Protein AF-A0A7S0FL81-F1 (afdb_monomer)

Organism: NCBI:txid265543

pLDDT: mean 78.79, std 13.41, range [43.22, 97.56]

Sequence (174 aa):
FVEDLPMWGYIGDVSDEDVLLGEVEGSKTYLFPHLHFKIGTNNGNIVSATVTTDSDRRVDITNSHKPTEVQFSYSVDWVWEKDMPWKMRMSRYHDSRFLPNSFEIHWLSIINSFVLVLLLTAFLTIILMRVLKNDFSRYMELDEETMEEEESGWKLIHGDVFRFPENSSLFCAC

Structure (mmCIF, N/CA/C/O backbone):
data_AF-A0A7S0FL81-F1
#
_entry.id   AF-A0A7S0FL81-F1
#
loop_
_atom_site.group_PDB
_atom_site.id
_atom_site.type_symbol
_atom_site.label_atom_id
_atom_site.label_alt_id
_atom_site.label_comp_id
_atom_site.label_asym_id
_atom_site.label_entity_id
_atom_site.label_seq_id
_atom_site.pdbx_PDB_ins_code
_atom_site.Cartn_x
_atom_site.Cartn_y
_atom_site.Cartn_z
_atom_site.occupancy
_atom_site.B_iso_or_equiv
_atom_site.auth_seq_id
_atom_site.auth_comp_id
_atom_site.auth_asym_id
_atom_site.auth_atom_id
_atom_site.pdbx_PDB_model_num
ATOM 1 N N . PHE A 1 1 ? -1.103 -7.740 16.714 1.00 64.50 1 PHE A N 1
ATOM 2 C CA . PHE A 1 1 ? -0.917 -9.118 16.219 1.00 64.50 1 PHE A CA 1
ATOM 3 C C . PHE A 1 1 ? -1.564 -10.073 17.206 1.00 64.50 1 PHE A C 1
ATOM 5 O O . PHE A 1 1 ? -1.437 -9.834 18.400 1.00 64.50 1 PHE A O 1
ATOM 12 N N . VAL A 1 2 ? -2.274 -11.094 16.726 1.00 75.38 2 VAL A N 1
ATOM 13 C CA . VAL A 1 2 ? -2.845 -12.179 17.551 1.00 75.38 2 VAL A CA 1
ATOM 14 C C . VAL A 1 2 ? -2.316 -13.485 16.976 1.00 75.38 2 VAL A C 1
ATOM 16 O O . VAL A 1 2 ? -2.621 -13.788 15.830 1.00 75.38 2 VAL A O 1
ATOM 19 N N . GLU A 1 3 ? -1.474 -14.207 17.719 1.00 78.12 3 GLU A N 1
ATOM 20 C CA . GLU A 1 3 ? -0.809 -15.437 17.239 1.00 78.12 3 GLU A CA 1
ATOM 21 C C . GLU A 1 3 ? -0.223 -15.310 15.818 1.00 78.12 3 GLU A C 1
ATOM 23 O O . GLU A 1 3 ? -0.531 -16.096 14.916 1.00 78.12 3 GLU A O 1
ATOM 28 N N . ASP A 1 4 ? 0.586 -14.265 15.616 1.00 80.19 4 ASP A N 1
ATOM 29 C CA . ASP A 1 4 ? 1.227 -13.876 14.348 1.00 80.19 4 ASP A CA 1
ATOM 30 C C . ASP A 1 4 ? 0.285 -13.394 13.234 1.00 80.19 4 ASP A C 1
ATOM 32 O O . ASP A 1 4 ? 0.748 -12.950 12.181 1.00 80.19 4 ASP A O 1
ATOM 36 N N . LEU A 1 5 ? -1.032 -13.388 13.461 1.00 82.56 5 LEU A N 1
ATOM 37 C CA . LEU A 1 5 ? -1.979 -12.816 12.511 1.00 82.56 5 LEU A CA 1
ATOM 38 C C . LEU A 1 5 ? -1.909 -11.282 12.560 1.00 82.56 5 LEU A C 1
ATOM 40 O O . LEU A 1 5 ? -2.064 -10.680 13.639 1.00 82.56 5 LEU A O 1
ATOM 44 N N . PRO A 1 6 ? -1.667 -10.623 11.411 1.00 79.06 6 PRO A N 1
ATOM 45 C CA . PRO A 1 6 ? -1.690 -9.176 11.336 1.00 79.06 6 PRO A CA 1
ATOM 46 C C . PRO A 1 6 ? -3.132 -8.693 11.490 1.00 79.06 6 PRO A C 1
ATOM 48 O O . PRO A 1 6 ? -4.037 -9.161 10.804 1.00 79.06 6 PRO A O 1
ATOM 51 N N . MET A 1 7 ? -3.337 -7.726 12.378 1.00 78.25 7 MET A N 1
ATOM 52 C CA . MET A 1 7 ? -4.626 -7.069 12.551 1.00 78.25 7 MET A CA 1
ATOM 53 C C . MET A 1 7 ? -4.469 -5.600 12.214 1.00 78.25 7 MET A C 1
ATOM 55 O O . MET A 1 7 ? -3.560 -4.943 12.720 1.00 78.25 7 MET A O 1
ATOM 59 N N . TRP A 1 8 ? -5.370 -5.113 11.376 1.00 77.19 8 TRP A N 1
ATOM 60 C CA . TRP A 1 8 ? -5.458 -3.722 10.969 1.00 77.19 8 TRP A CA 1
ATOM 61 C C . TRP A 1 8 ? -6.865 -3.265 11.333 1.00 77.19 8 TRP A C 1
ATOM 63 O O . TRP A 1 8 ? -7.827 -3.991 11.087 1.00 77.19 8 TRP A O 1
ATOM 73 N N . GLY A 1 9 ? -6.966 -2.112 11.980 1.00 77.75 9 GLY A N 1
ATOM 74 C CA . GLY A 1 9 ? -8.227 -1.524 12.408 1.00 77.75 9 GLY A CA 1
ATOM 75 C C . GLY A 1 9 ? -8.184 -0.028 12.153 1.00 77.75 9 GLY A C 1
ATOM 76 O O . GLY A 1 9 ? -7.141 0.603 12.326 1.00 77.75 9 GLY A O 1
ATOM 77 N N . TYR A 1 10 ? -9.303 0.519 11.701 1.00 79.50 10 TYR A N 1
ATOM 78 C CA . TYR A 1 10 ? -9.419 1.924 11.348 1.00 79.50 10 TYR A CA 1
ATOM 79 C C . TYR A 1 10 ? -9.750 2.761 12.587 1.00 79.50 10 TYR A C 1
ATOM 81 O O . TYR A 1 10 ? -10.780 2.535 13.211 1.00 79.50 10 TYR A O 1
ATOM 89 N N . ILE A 1 11 ? -8.872 3.689 12.974 1.00 83.25 11 ILE A N 1
ATOM 90 C CA . ILE A 1 11 ? -8.964 4.395 14.269 1.00 83.25 11 ILE A CA 1
ATOM 91 C C . ILE A 1 11 ? -9.681 5.746 14.151 1.00 83.25 11 ILE A C 1
ATOM 93 O O . ILE A 1 11 ? -10.269 6.209 15.125 1.00 83.25 11 ILE A O 1
ATOM 97 N N . GLY A 1 12 ? -9.693 6.371 12.978 1.00 83.19 12 GLY A N 1
ATOM 98 C CA . GLY A 1 12 ? -10.295 7.685 12.782 1.00 83.19 12 GLY A CA 1
ATOM 99 C C . GLY A 1 12 ? -10.332 8.076 11.315 1.00 83.19 12 GLY A C 1
ATOM 100 O O . GLY A 1 12 ? -9.597 7.495 10.519 1.00 83.19 12 GLY A O 1
ATOM 101 N N . ASP A 1 13 ? -11.178 9.051 11.000 1.00 83.31 13 ASP A N 1
ATOM 102 C CA . ASP A 1 13 ? -11.351 9.615 9.662 1.00 83.31 13 ASP A CA 1
ATOM 103 C C . ASP A 1 13 ? -11.138 11.128 9.688 1.00 83.31 13 ASP A C 1
ATOM 105 O O . ASP A 1 13 ? -11.409 11.784 10.698 1.00 83.31 13 ASP A O 1
ATOM 109 N N . VAL A 1 14 ? -10.661 11.675 8.576 1.00 81.25 14 VAL A N 1
ATOM 110 C CA . VAL A 1 14 ? -10.538 13.115 8.356 1.00 81.25 14 VAL A CA 1
ATOM 111 C C . VAL A 1 14 ? -11.390 13.442 7.141 1.00 81.25 14 VAL A C 1
ATOM 113 O O . VAL A 1 14 ? -11.040 13.090 6.017 1.00 81.25 14 VAL A O 1
ATOM 116 N N . SER A 1 15 ? -12.530 14.089 7.371 1.00 76.00 15 SER A N 1
ATOM 117 C CA . SER A 1 15 ? -13.409 14.504 6.286 1.00 76.00 15 SER A CA 1
ATOM 118 C C . SER A 1 15 ? -12.997 15.894 5.806 1.00 76.00 15 SER A C 1
ATOM 120 O O . SER A 1 15 ? -13.233 16.893 6.494 1.00 76.00 15 SER A O 1
ATOM 122 N N . ASP A 1 16 ? -12.410 15.951 4.614 1.00 65.44 16 ASP A N 1
ATOM 123 C CA . ASP A 1 16 ? -12.156 17.191 3.879 1.00 65.44 16 ASP A CA 1
ATOM 124 C C . ASP A 1 16 ? -13.383 17.516 3.009 1.00 65.44 16 ASP A C 1
ATOM 126 O O . ASP A 1 16 ? -13.368 17.334 1.792 1.00 65.44 16 ASP A O 1
ATOM 130 N N . GLU A 1 17 ? -14.492 17.934 3.630 1.00 56.41 17 GLU A N 1
ATOM 131 C CA . GLU A 1 17 ? -15.744 18.197 2.895 1.00 56.41 17 GLU A CA 1
ATOM 132 C C . GLU A 1 17 ? -15.720 19.493 2.051 1.00 56.41 17 GLU A C 1
ATOM 134 O O . GLU A 1 17 ? -16.543 19.622 1.148 1.00 56.41 17 GLU A O 1
ATOM 139 N N . ASP A 1 18 ? -14.740 20.394 2.213 1.00 51.66 18 ASP A N 1
ATOM 140 C CA . ASP A 1 18 ? -14.859 21.768 1.681 1.00 51.66 18 ASP A CA 1
ATOM 141 C C . ASP A 1 18 ? -13.816 22.214 0.633 1.00 51.66 18 ASP A C 1
ATOM 143 O O . ASP A 1 18 ? -13.652 23.406 0.367 1.00 51.66 18 ASP A O 1
ATOM 147 N N . VAL A 1 19 ? -13.137 21.298 -0.068 1.00 53.19 19 VAL A N 1
ATOM 148 C CA . VAL A 1 19 ? -12.180 21.712 -1.127 1.00 53.19 19 VAL A CA 1
ATOM 149 C C . VAL A 1 19 ? -12.883 22.258 -2.389 1.00 53.19 19 VAL A C 1
ATOM 151 O O . VAL A 1 19 ? -12.275 22.997 -3.163 1.00 53.19 19 VAL A O 1
ATOM 154 N N . LEU A 1 20 ? -14.172 21.960 -2.606 1.00 55.47 20 LEU A N 1
ATOM 155 C CA . LEU A 1 20 ? -14.897 22.371 -3.822 1.00 55.47 20 LEU A CA 1
ATOM 156 C C . LEU A 1 20 ? -15.696 23.680 -3.702 1.00 55.47 20 LEU A C 1
ATOM 158 O O . LEU A 1 20 ? -16.029 24.258 -4.736 1.00 55.47 20 LEU A O 1
ATOM 162 N N . LEU A 1 21 ? -15.990 24.169 -2.492 1.00 56.53 21 LEU A N 1
ATOM 163 C CA . LEU A 1 21 ? -16.824 25.367 -2.285 1.00 56.53 21 LEU A CA 1
ATOM 164 C C . LEU A 1 21 ? -16.065 26.589 -1.747 1.00 56.53 21 LEU A C 1
ATOM 166 O O . LEU A 1 21 ? -16.664 27.645 -1.567 1.00 56.53 21 LEU A O 1
ATOM 170 N N . GLY A 1 22 ? -14.741 26.503 -1.587 1.00 47.41 22 GLY A N 1
ATOM 171 C CA . GLY A 1 22 ? -13.913 27.659 -1.226 1.00 47.41 22 GLY A CA 1
ATOM 172 C C . GLY A 1 22 ? -14.128 28.167 0.203 1.00 47.41 22 GLY A C 1
ATOM 173 O O . GLY A 1 22 ? -13.682 29.269 0.524 1.00 47.41 22 GLY A O 1
ATOM 174 N N . GLU A 1 23 ? -14.779 27.378 1.057 1.00 46.44 23 GLU A N 1
ATOM 175 C CA . GLU A 1 23 ? -14.968 27.684 2.470 1.00 46.44 23 GLU A CA 1
ATOM 176 C C . GLU A 1 23 ? -13.853 26.994 3.267 1.00 46.44 23 GLU A C 1
ATOM 178 O O . GLU A 1 23 ? -13.748 25.775 3.334 1.00 46.44 23 GLU A O 1
ATOM 183 N N . VAL A 1 24 ? -12.931 27.789 3.811 1.00 51.81 24 VAL A N 1
ATOM 184 C CA . VAL A 1 24 ? -11.769 27.312 4.582 1.00 51.81 24 VAL A CA 1
ATOM 185 C C . VAL A 1 24 ? -12.204 27.040 6.027 1.00 51.81 24 VAL A C 1
ATOM 187 O O . VAL A 1 24 ? -11.642 27.593 6.969 1.00 51.81 24 VAL A O 1
ATOM 190 N N . GLU A 1 25 ? -13.237 26.226 6.231 1.00 54.47 25 GLU A N 1
ATOM 191 C CA . GLU A 1 25 ? -13.639 25.781 7.567 1.00 54.47 25 GLU A CA 1
ATOM 192 C C . GLU A 1 25 ? -13.174 24.343 7.807 1.00 54.47 25 GLU A C 1
ATOM 194 O O . GLU A 1 25 ? -13.923 23.389 7.699 1.00 54.47 25 GLU A O 1
ATOM 199 N N . GLY A 1 26 ? -11.884 24.235 8.147 1.00 61.56 26 GLY A N 1
ATOM 200 C CA . GLY A 1 26 ? -11.272 23.187 8.973 1.00 61.56 26 GLY A CA 1
ATOM 201 C C . GLY A 1 26 ? -11.655 21.728 8.700 1.00 61.56 26 GLY A C 1
ATOM 202 O O . GLY A 1 26 ? -12.734 21.277 9.066 1.00 61.56 26 GLY A O 1
ATOM 203 N N . SER A 1 27 ? -10.687 20.942 8.221 1.00 69.94 27 SER A N 1
ATOM 204 C CA . SER A 1 27 ? -10.747 19.474 8.170 1.00 69.94 27 SER A CA 1
ATOM 205 C C . SER A 1 27 ? -11.337 18.886 9.464 1.00 69.94 27 SER A C 1
ATOM 207 O O . SER A 1 27 ? -10.711 18.980 10.531 1.00 69.94 27 SER A O 1
ATOM 209 N N . LYS A 1 28 ? -12.532 18.283 9.396 1.00 80.81 28 LYS A N 1
ATOM 210 C CA . LYS A 1 28 ? -13.155 17.664 10.575 1.00 80.81 28 LYS A CA 1
ATOM 211 C C . LYS A 1 28 ? -12.497 16.321 10.836 1.00 80.81 28 LYS A C 1
ATOM 213 O O . LYS A 1 28 ? -12.397 15.483 9.943 1.00 80.81 28 LYS A O 1
ATOM 218 N N . THR A 1 29 ? -12.035 16.122 12.064 1.00 84.81 29 THR A N 1
ATOM 219 C CA . THR A 1 29 ? -11.340 14.899 12.475 1.00 84.81 29 THR A CA 1
ATOM 220 C C . THR A 1 29 ? -12.226 14.102 13.420 1.00 84.81 29 THR A C 1
ATOM 222 O O . THR A 1 29 ? -12.599 14.579 14.494 1.00 84.81 29 THR A O 1
ATOM 225 N N . TYR A 1 30 ? -12.526 12.865 13.039 1.00 88.12 30 TYR A N 1
ATOM 226 C CA . TYR A 1 30 ? -13.331 11.930 13.811 1.00 88.12 30 TYR A CA 1
ATOM 227 C C . TYR A 1 30 ? -12.479 10.773 14.325 1.00 88.12 30 TYR A C 1
ATOM 229 O O . TYR A 1 30 ? -11.626 10.238 13.622 1.00 88.12 30 TYR A O 1
ATOM 237 N N . LEU A 1 31 ? -12.750 10.348 15.553 1.00 88.88 31 LEU A N 1
ATOM 238 C CA . LEU A 1 31 ? -12.106 9.216 16.209 1.00 88.88 31 LEU A CA 1
ATOM 239 C C . LEU A 1 31 ? -13.142 8.122 16.483 1.00 88.88 31 LEU A C 1
ATOM 241 O O . LEU A 1 31 ? -14.233 8.420 16.965 1.00 88.88 31 LEU A O 1
ATOM 245 N N . PHE A 1 32 ? -12.804 6.858 16.232 1.00 90.88 32 PHE A N 1
ATOM 246 C CA . PHE A 1 32 ? -13.659 5.705 16.532 1.00 90.88 32 PHE A CA 1
ATOM 247 C C . PHE A 1 32 ? -13.165 5.002 17.806 1.00 90.88 32 PHE A C 1
ATOM 249 O O . PHE A 1 32 ? -12.221 4.211 17.758 1.00 90.88 32 PHE A O 1
ATOM 256 N N . PRO A 1 33 ? -13.781 5.264 18.973 1.00 89.88 33 PRO A N 1
ATOM 257 C CA . PRO A 1 33 ? -13.297 4.744 20.249 1.00 89.88 33 PRO A CA 1
ATOM 258 C C . PRO A 1 33 ? -13.689 3.287 20.521 1.00 89.88 33 PRO A C 1
ATOM 260 O O . PRO A 1 33 ? -13.161 2.686 21.459 1.00 89.88 33 PRO A O 1
ATOM 263 N N . HIS A 1 34 ? -14.639 2.727 19.764 1.00 91.19 34 HIS A N 1
ATOM 264 C CA . HIS A 1 34 ? -15.104 1.356 19.954 1.00 91.19 34 HIS A CA 1
ATOM 265 C C . HIS A 1 34 ? -14.443 0.396 18.962 1.00 91.19 34 HIS A C 1
ATOM 267 O O . HIS A 1 34 ? -14.682 0.478 17.755 1.00 91.19 34 HIS A O 1
ATOM 273 N N . LEU A 1 35 ? -13.640 -0.533 19.483 1.00 90.88 35 LEU A N 1
ATOM 274 C CA . LEU A 1 35 ? -12.978 -1.577 18.702 1.00 90.88 35 LEU A CA 1
ATOM 275 C C . LEU A 1 35 ? -13.715 -2.907 18.857 1.00 90.88 35 LEU A C 1
ATOM 277 O O . LEU A 1 35 ? -13.801 -3.457 19.951 1.00 90.88 35 LEU A O 1
ATOM 281 N N . HIS A 1 36 ? -14.197 -3.457 17.755 1.00 91.62 36 HIS A N 1
ATOM 282 C CA . HIS A 1 36 ? -14.883 -4.738 17.726 1.00 91.62 36 HIS A CA 1
ATOM 283 C C . HIS A 1 36 ? -13.971 -5.811 17.125 1.00 91.62 36 HIS A C 1
ATOM 285 O O . HIS A 1 36 ? -13.695 -5.829 15.925 1.00 91.62 36 HIS A O 1
ATOM 291 N N . PHE A 1 37 ? -13.506 -6.729 17.962 1.00 91.31 37 PHE A N 1
ATOM 292 C CA . PHE A 1 37 ? -12.646 -7.840 17.578 1.00 91.31 37 PHE A CA 1
ATOM 293 C C . PHE A 1 37 ? -13.497 -9.050 17.197 1.00 91.31 37 PHE A C 1
ATOM 295 O O . PHE A 1 37 ? -14.312 -9.516 17.986 1.00 91.31 37 PHE A O 1
ATOM 302 N N . LYS A 1 38 ? -13.288 -9.592 15.999 1.00 91.25 38 LYS A N 1
ATOM 303 C CA . LYS A 1 38 ? -13.855 -10.873 15.564 1.00 91.25 38 LYS A CA 1
ATOM 304 C C . LYS A 1 38 ? -12.734 -11.892 15.455 1.00 91.25 38 LYS A C 1
ATOM 306 O O . LYS A 1 38 ? -11.811 -11.705 14.659 1.00 91.25 38 LYS A O 1
ATOM 311 N N . ILE A 1 39 ? -12.810 -12.945 16.261 1.00 91.56 39 ILE A N 1
ATOM 312 C CA . ILE A 1 39 ? -11.798 -13.998 16.327 1.00 91.56 39 ILE A CA 1
ATOM 313 C C . ILE A 1 39 ? -12.423 -15.309 15.856 1.00 91.56 39 ILE A C 1
ATOM 315 O O . ILE A 1 39 ? -13.325 -15.851 16.495 1.00 91.56 39 ILE A O 1
ATOM 319 N N . GLY A 1 40 ? -11.940 -15.820 14.726 1.00 91.50 40 GLY A N 1
ATOM 320 C CA . GLY A 1 40 ? -12.334 -17.111 14.183 1.00 91.50 40 GLY A CA 1
ATOM 321 C C . GLY A 1 40 ? -11.474 -18.233 14.746 1.00 91.50 40 GLY A C 1
ATOM 322 O O . GLY A 1 40 ? -10.243 -18.179 14.694 1.00 91.50 40 GLY A O 1
ATOM 323 N N . THR A 1 41 ? -12.122 -19.280 15.248 1.00 91.69 41 THR A N 1
ATOM 324 C CA . THR A 1 41 ? -11.461 -20.470 15.794 1.00 91.69 41 THR A CA 1
ATOM 325 C C . THR A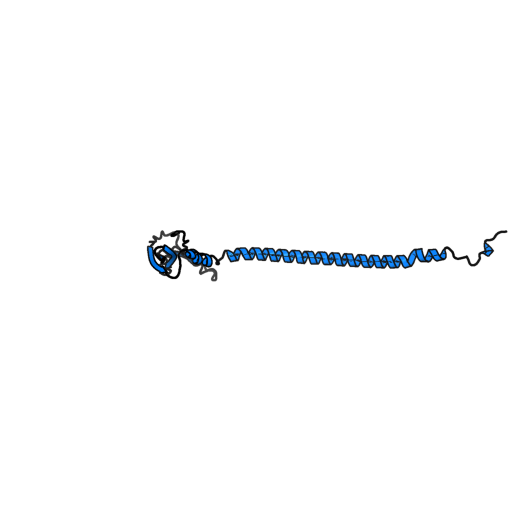 1 41 ? -11.815 -21.711 14.985 1.00 91.69 41 THR A C 1
ATOM 327 O O . THR A 1 41 ? -12.959 -21.890 14.566 1.00 91.69 41 THR A O 1
ATOM 330 N N . ASN A 1 42 ? -10.835 -22.590 14.784 1.00 92.19 42 ASN A N 1
ATOM 331 C CA . ASN A 1 42 ? -11.032 -23.911 14.197 1.00 92.19 42 ASN A CA 1
ATOM 332 C C . ASN A 1 42 ? -10.276 -24.958 15.020 1.00 92.19 42 ASN A C 1
ATOM 334 O O . ASN A 1 42 ? -9.049 -24.905 15.130 1.00 92.19 42 ASN A O 1
ATOM 338 N N . ASN A 1 43 ? -11.012 -25.911 15.5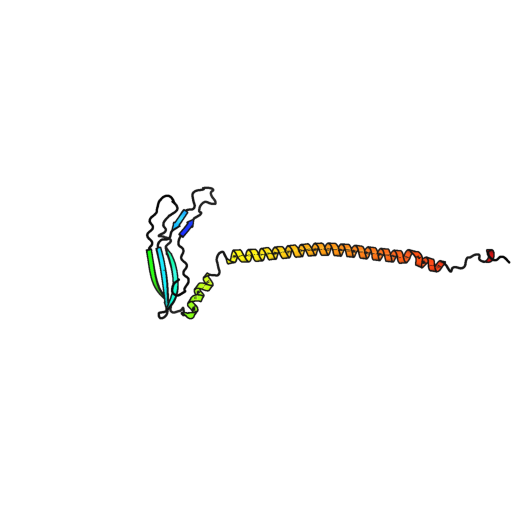99 1.00 87.69 43 ASN A N 1
ATOM 339 C CA . ASN A 1 43 ? -10.471 -27.015 16.399 1.00 87.69 43 ASN A CA 1
ATOM 340 C C . ASN A 1 43 ? -9.442 -26.568 17.459 1.00 87.69 43 ASN A C 1
ATOM 342 O O . ASN A 1 43 ? -8.404 -27.202 17.628 1.00 87.69 43 ASN A O 1
ATOM 346 N N . GLY A 1 44 ? -9.719 -25.454 18.146 1.00 84.12 44 GLY A N 1
ATOM 347 C CA . GLY A 1 44 ? -8.857 -24.898 19.197 1.00 84.12 44 GLY A CA 1
ATOM 348 C C . GLY A 1 44 ? -7.751 -23.952 18.716 1.00 84.12 44 GLY A C 1
ATOM 349 O O . GLY A 1 44 ? -7.069 -23.378 19.555 1.00 84.12 44 GLY A O 1
ATOM 350 N N . ASN A 1 45 ? -7.595 -23.742 17.405 1.00 88.56 45 ASN A N 1
ATOM 351 C CA . ASN A 1 45 ? -6.597 -22.829 16.844 1.00 88.56 45 ASN A CA 1
ATOM 352 C C . ASN A 1 45 ? -7.245 -21.555 16.275 1.00 88.56 45 ASN A C 1
ATOM 354 O O . ASN A 1 45 ? -8.323 -21.622 15.680 1.00 88.56 45 ASN A O 1
ATOM 358 N N . ILE A 1 46 ? -6.574 -20.406 16.397 1.00 88.94 46 ILE A N 1
ATOM 359 C CA . ILE A 1 46 ? -7.037 -19.115 15.856 1.00 88.94 46 ILE A CA 1
ATOM 360 C C . ILE A 1 46 ? -6.752 -19.004 14.349 1.00 88.94 46 ILE A C 1
ATOM 362 O O . ILE A 1 46 ? -5.621 -18.811 13.899 1.00 88.94 46 ILE A O 1
ATOM 366 N N . VAL A 1 47 ? -7.796 -19.090 13.535 1.00 90.12 47 VAL A N 1
ATOM 367 C CA . VAL A 1 47 ? -7.667 -19.075 12.070 1.00 90.12 47 VAL A CA 1
ATOM 368 C C . VAL A 1 47 ? -7.936 -17.709 11.454 1.00 90.12 47 VAL A C 1
ATOM 370 O O . VAL A 1 47 ? -7.430 -17.426 10.372 1.00 90.12 47 VAL A O 1
ATOM 373 N N . SER A 1 48 ? -8.677 -16.838 12.135 1.00 87.69 48 SER A N 1
ATOM 374 C CA . SER A 1 48 ? -8.933 -15.482 11.660 1.00 87.69 48 SER A CA 1
ATOM 375 C C . SER A 1 48 ? -8.993 -14.501 12.826 1.00 87.69 48 SER A C 1
ATOM 377 O O . SER A 1 48 ? -9.417 -14.828 13.932 1.00 87.69 48 SER A O 1
ATOM 379 N N . ALA A 1 49 ? -8.524 -13.287 12.578 1.00 88.81 49 ALA A N 1
ATOM 380 C CA . ALA A 1 49 ? -8.570 -12.181 13.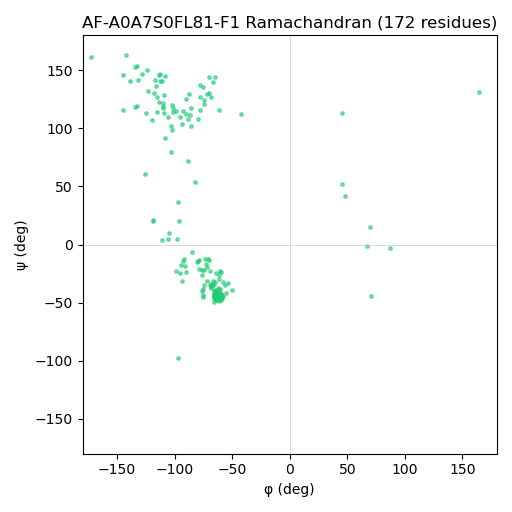517 1.00 88.81 49 ALA A CA 1
ATOM 381 C C . ALA A 1 49 ? -8.800 -10.887 12.731 1.00 88.81 49 ALA A C 1
ATOM 383 O O . ALA A 1 49 ? -7.982 -10.493 11.891 1.00 88.81 49 ALA A O 1
ATOM 384 N N . THR A 1 50 ? -9.938 -10.243 12.960 1.00 87.62 50 THR A N 1
ATOM 385 C CA . THR A 1 50 ? -10.325 -9.012 12.266 1.00 87.62 50 THR A CA 1
ATOM 386 C C . THR A 1 50 ? -10.793 -7.986 13.280 1.00 87.62 50 THR A C 1
ATOM 388 O O . THR A 1 50 ? -11.458 -8.327 14.257 1.00 87.62 50 THR A O 1
ATOM 391 N N . VAL A 1 51 ? -10.433 -6.726 13.048 1.00 89.69 51 VAL A N 1
ATOM 392 C CA . VAL A 1 51 ? -10.857 -5.601 13.878 1.00 89.69 51 VAL A CA 1
ATOM 393 C C . VAL A 1 51 ? -11.755 -4.724 13.031 1.00 89.69 51 VAL A C 1
ATOM 395 O O . VAL A 1 51 ? -11.356 -4.263 11.965 1.00 89.69 51 VAL A O 1
ATOM 398 N N . THR A 1 52 ? -12.972 -4.515 13.502 1.00 87.50 52 THR A N 1
ATOM 399 C CA . THR A 1 52 ? -13.932 -3.588 12.913 1.00 87.50 52 THR A CA 1
ATOM 400 C C . THR A 1 52 ? -14.168 -2.450 13.886 1.00 87.50 52 THR A C 1
ATOM 402 O O . THR A 1 52 ? -14.143 -2.657 15.097 1.00 87.50 52 THR A O 1
ATOM 405 N N . THR A 1 53 ? -14.393 -1.251 13.374 1.00 87.88 53 THR A N 1
ATOM 406 C CA . THR A 1 53 ? -14.764 -0.099 14.191 1.00 87.88 53 THR A CA 1
ATOM 407 C C . THR A 1 53 ? -16.184 0.319 13.879 1.00 87.88 53 THR A C 1
ATOM 409 O O . THR A 1 53 ? -16.680 0.114 12.773 1.00 87.88 53 THR A O 1
ATOM 412 N N . ASP A 1 54 ? -16.866 0.815 14.904 1.00 83.62 54 ASP A N 1
ATOM 413 C CA . ASP A 1 54 ? -18.254 1.241 14.798 1.00 83.62 54 ASP A CA 1
ATOM 414 C C . ASP A 1 54 ? -18.303 2.723 14.412 1.00 83.62 54 ASP A C 1
ATOM 416 O O . ASP A 1 54 ? -17.895 3.590 15.194 1.00 83.62 54 ASP A O 1
ATOM 420 N N . SER A 1 55 ? -18.787 3.005 13.200 1.00 80.50 55 SER A N 1
ATOM 421 C CA . SER A 1 55 ? -18.868 4.361 12.658 1.00 80.50 55 SER A CA 1
ATOM 422 C C . SER A 1 55 ? -19.895 5.242 13.364 1.00 80.50 55 SER A C 1
ATOM 424 O O . SER A 1 55 ? -19.770 6.471 13.329 1.00 80.50 55 SER A O 1
ATOM 426 N N . ASP A 1 56 ? -20.887 4.631 14.014 1.00 82.25 56 ASP A N 1
ATOM 427 C CA . ASP A 1 56 ? -21.984 5.344 14.670 1.00 82.25 56 ASP A CA 1
ATOM 428 C C . ASP A 1 56 ? -21.551 5.915 16.023 1.00 82.25 56 ASP A C 1
ATOM 430 O O . ASP A 1 56 ? -22.124 6.886 16.516 1.00 82.25 56 ASP A O 1
ATOM 434 N N . ARG A 1 57 ? -20.484 5.363 16.614 1.00 83.31 57 ARG A N 1
ATOM 435 C CA . ARG A 1 57 ? -19.928 5.795 17.907 1.00 83.31 57 ARG A CA 1
ATOM 436 C C . ARG A 1 57 ? -18.754 6.763 17.768 1.00 83.31 57 ARG A C 1
ATOM 438 O O . ARG A 1 57 ? -17.961 6.891 18.702 1.00 83.31 57 ARG A O 1
ATOM 445 N N . ARG A 1 58 ? -18.619 7.424 16.616 1.00 87.12 58 ARG A N 1
ATOM 446 C CA . ARG A 1 58 ? -17.521 8.360 16.351 1.00 87.12 58 ARG A CA 1
ATOM 447 C C . ARG A 1 58 ? -17.570 9.587 17.259 1.00 87.12 58 ARG A C 1
ATOM 449 O O . ARG A 1 58 ? -18.639 10.106 17.571 1.00 87.12 58 ARG A O 1
ATOM 456 N N . VAL A 1 59 ? -16.397 10.065 17.647 1.00 86.56 59 VAL A N 1
ATOM 457 C CA . VAL A 1 59 ? -16.210 11.258 18.475 1.00 86.56 59 VAL A CA 1
ATOM 458 C C . VAL A 1 59 ? -15.476 12.306 17.655 1.00 86.56 59 VAL A C 1
ATOM 460 O O . VAL A 1 59 ? -14.424 12.026 17.088 1.00 86.56 59 VAL A O 1
ATOM 463 N N . ASP A 1 60 ? -16.038 13.508 17.588 1.00 86.62 60 ASP A N 1
ATOM 464 C CA . ASP A 1 60 ? -15.406 14.652 16.935 1.00 86.62 60 ASP A CA 1
ATOM 465 C C . ASP A 1 60 ? -14.270 15.196 17.817 1.00 86.62 60 ASP A C 1
ATOM 467 O O . ASP A 1 60 ? -14.490 15.568 18.974 1.00 86.62 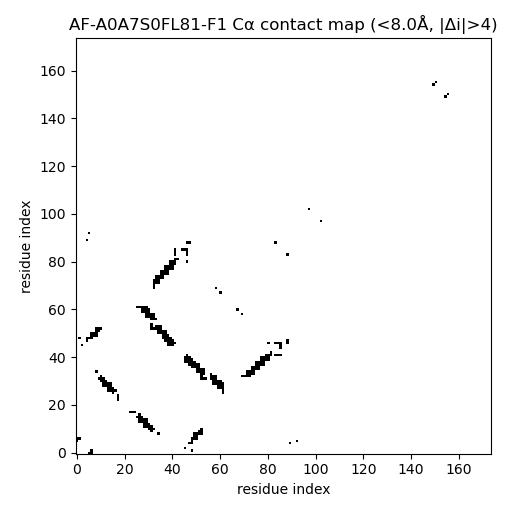60 ASP A O 1
ATOM 471 N N . ILE A 1 61 ? -13.054 15.215 17.269 1.00 84.94 61 ILE A N 1
ATOM 472 C CA . ILE A 1 61 ? -11.838 15.727 17.915 1.00 84.94 61 ILE A CA 1
ATOM 473 C C . ILE A 1 61 ? -11.221 16.900 17.139 1.00 84.94 61 ILE A C 1
ATOM 475 O O . ILE A 1 61 ? -10.052 17.227 17.331 1.00 84.94 61 ILE A O 1
ATOM 479 N N . THR A 1 62 ? -12.004 17.563 16.285 1.00 83.88 62 THR A N 1
ATOM 480 C CA . THR A 1 62 ? -11.547 18.672 15.429 1.00 83.88 62 THR A CA 1
ATOM 481 C C . THR A 1 62 ? -10.962 19.832 16.243 1.00 83.88 62 THR A C 1
ATOM 483 O O . THR A 1 62 ? -10.037 20.514 15.806 1.00 83.88 62 THR A O 1
ATOM 486 N N . ASN A 1 63 ? -11.464 20.065 17.460 1.00 79.88 63 ASN A N 1
ATOM 487 C CA . ASN A 1 63 ? -11.010 21.177 18.288 1.00 79.88 63 ASN A CA 1
ATOM 488 C C . ASN A 1 63 ? -9.768 20.818 19.125 1.00 79.88 63 ASN A C 1
ATOM 490 O O . ASN A 1 63 ? -9.878 20.236 20.202 1.00 79.88 63 ASN A O 1
ATOM 494 N N . SER A 1 64 ? -8.589 21.264 18.684 1.00 71.00 64 SER A N 1
ATOM 495 C CA . SER A 1 64 ? -7.320 21.049 19.402 1.00 71.00 64 SER A CA 1
ATOM 496 C C . SER A 1 64 ? -7.168 21.854 20.704 1.00 71.00 64 SER A C 1
ATOM 498 O O . SER A 1 64 ? -6.261 21.579 21.484 1.00 71.00 64 SER A O 1
ATOM 500 N N . HIS A 1 65 ? -8.026 22.848 20.960 1.00 74.31 65 HIS A N 1
ATOM 501 C CA . HIS A 1 65 ? -7.938 23.721 22.140 1.00 74.31 65 HIS A CA 1
ATOM 502 C C . HIS A 1 65 ? -8.772 23.215 23.323 1.00 74.31 65 HIS A C 1
ATOM 504 O O . HIS A 1 65 ? -8.590 23.684 24.448 1.00 74.31 65 HIS A O 1
ATOM 510 N N . LYS A 1 66 ? -9.684 22.262 23.093 1.00 79.44 66 LYS A N 1
ATOM 511 C CA . LYS A 1 66 ? -10.505 21.657 24.141 1.00 79.44 66 LYS A CA 1
ATOM 512 C C . LYS A 1 66 ? -10.058 20.209 24.371 1.00 79.44 66 LYS A C 1
ATOM 514 O O . LYS A 1 66 ? -10.265 19.377 23.488 1.00 79.44 66 LYS A O 1
ATOM 519 N N . PRO A 1 67 ? -9.492 19.872 25.545 1.00 77.81 67 PRO A N 1
ATOM 520 C CA . PRO A 1 67 ? -9.187 18.484 25.861 1.00 77.81 67 PRO A CA 1
ATOM 521 C C . PRO A 1 67 ? -10.495 17.688 25.877 1.00 77.81 67 PRO A C 1
ATOM 523 O O . PRO A 1 67 ? -11.398 17.966 26.667 1.00 77.81 67 PRO A O 1
ATOM 526 N N . THR A 1 68 ? -10.608 16.734 24.955 1.00 82.19 68 THR A N 1
ATOM 527 C CA . THR A 1 68 ? -11.768 15.850 24.838 1.00 82.19 68 THR A CA 1
ATOM 528 C C . THR A 1 68 ? -11.398 14.512 25.456 1.00 82.19 68 THR A C 1
ATOM 530 O O . THR A 1 68 ? -10.502 13.825 24.971 1.00 82.19 68 THR A O 1
ATOM 533 N N . GLU A 1 69 ? -12.051 14.160 26.560 1.00 84.31 69 GLU A N 1
ATOM 534 C CA . GLU A 1 69 ? -11.857 12.864 27.202 1.00 84.31 69 GLU A CA 1
ATOM 535 C C . GLU A 1 69 ? -12.623 11.798 26.417 1.00 84.31 69 GLU A C 1
ATOM 537 O O . GLU A 1 69 ? -13.849 11.839 26.313 1.00 84.31 69 GLU A O 1
ATOM 542 N N . VAL A 1 70 ? -11.888 10.853 25.832 1.00 85.38 70 VAL A N 1
ATOM 543 C CA . VAL A 1 70 ? -12.457 9.779 25.018 1.00 85.38 70 VAL A CA 1
ATOM 544 C C . VAL A 1 70 ? -12.309 8.459 25.759 1.00 85.38 70 VAL A C 1
ATOM 546 O O . VAL A 1 70 ? -11.198 8.011 26.039 1.00 85.38 70 VAL A O 1
ATOM 549 N N . GLN A 1 71 ? -13.436 7.810 26.054 1.00 89.31 71 GLN A N 1
ATOM 550 C CA . GLN A 1 71 ? -13.433 6.473 26.639 1.00 89.31 71 GLN A CA 1
ATOM 551 C C . GLN A 1 71 ? -13.371 5.413 25.544 1.00 89.31 71 GLN A C 1
ATOM 553 O O . GLN A 1 71 ? -14.332 5.195 24.804 1.00 89.31 71 GLN A O 1
ATOM 558 N N . PHE A 1 72 ? -12.236 4.726 25.473 1.00 89.25 72 PHE A N 1
ATOM 559 C CA . PHE A 1 72 ? -12.072 3.582 24.592 1.00 89.25 72 PHE A CA 1
ATOM 560 C C . PHE A 1 72 ? -12.803 2.371 25.155 1.00 89.25 72 PHE A C 1
ATOM 562 O O . PHE A 1 72 ? -12.718 2.058 26.343 1.00 89.25 72 PHE A O 1
ATOM 569 N N . SER A 1 73 ? -13.514 1.668 24.283 1.00 91.69 73 SER A N 1
ATOM 570 C CA . SER A 1 73 ? -14.194 0.426 24.634 1.00 91.69 73 SER A CA 1
ATOM 571 C C . SER A 1 73 ? -13.906 -0.625 23.580 1.00 91.69 73 SER A C 1
ATOM 573 O O . SER A 1 73 ? -13.635 -0.305 22.425 1.00 91.69 73 SER A O 1
ATOM 575 N N . TYR A 1 74 ? -13.966 -1.890 23.978 1.00 91.88 74 TYR A N 1
ATOM 576 C CA . TYR A 1 74 ? -13.790 -2.986 23.046 1.00 91.88 74 TYR A CA 1
ATOM 577 C C . TYR A 1 74 ? -14.849 -4.062 23.247 1.00 91.88 74 TYR A C 1
ATOM 579 O O . TYR A 1 74 ? -15.398 -4.220 24.337 1.00 91.88 74 TYR A O 1
ATOM 587 N N . SER A 1 75 ? -15.137 -4.782 22.175 1.00 92.50 75 SER A N 1
ATOM 588 C CA . SER A 1 75 ? -16.003 -5.957 22.147 1.00 92.50 75 SER A CA 1
ATOM 589 C C . SER A 1 75 ? -15.261 -7.095 21.456 1.00 92.50 75 SER A C 1
ATOM 591 O O . SER A 1 75 ? -14.412 -6.856 20.597 1.00 92.50 75 SER A O 1
ATOM 593 N N . VAL A 1 76 ? -15.513 -8.332 21.884 1.00 93.56 76 VAL A N 1
ATOM 594 C CA . VAL A 1 76 ? -14.849 -9.518 21.332 1.00 93.56 76 VAL A CA 1
ATOM 595 C C . VAL A 1 76 ? -15.892 -10.577 21.033 1.00 93.56 76 VAL A C 1
ATOM 597 O O . VAL A 1 76 ? -16.530 -11.090 21.951 1.00 93.56 76 VAL A O 1
ATOM 600 N N . ASP A 1 77 ? -15.983 -10.943 19.762 1.00 94.00 77 ASP A N 1
ATOM 601 C CA . ASP A 1 77 ? -16.829 -12.018 19.270 1.00 94.00 77 ASP A CA 1
ATOM 602 C C . ASP A 1 77 ? -15.978 -13.202 18.823 1.00 94.00 77 ASP A C 1
ATOM 604 O O . ASP A 1 77 ? -15.062 -13.071 18.004 1.00 94.00 77 ASP A O 1
ATOM 608 N N . TRP A 1 78 ? -16.330 -14.379 19.333 1.00 92.44 78 TRP A N 1
ATOM 609 C CA . TRP A 1 78 ? -15.705 -15.643 18.970 1.00 92.44 78 TRP A CA 1
ATOM 610 C C . TRP A 1 78 ? -16.599 -16.386 17.984 1.00 92.44 78 TRP A C 1
ATOM 612 O O . TRP A 1 78 ? -17.728 -16.755 18.308 1.00 92.44 78 TRP A O 1
ATOM 622 N N . VAL A 1 79 ? -16.089 -16.615 16.777 1.00 91.88 79 VAL A N 1
ATOM 623 C CA . VAL A 1 79 ? -16.803 -17.315 15.705 1.00 91.88 79 VAL A CA 1
ATOM 624 C C . VAL A 1 79 ? -16.112 -18.644 15.433 1.00 91.88 79 VAL A C 1
ATOM 626 O O . VAL A 1 79 ? -14.887 -18.745 15.454 1.00 91.88 79 VAL A O 1
ATOM 629 N N . TRP A 1 80 ? -16.892 -19.690 15.180 1.00 90.88 80 TRP A N 1
ATOM 630 C CA . TRP A 1 80 ? -16.346 -20.982 14.782 1.00 90.88 80 TRP A CA 1
ATOM 631 C C . TRP A 1 80 ? -16.288 -21.083 13.253 1.00 90.88 80 TRP A C 1
ATOM 633 O O . TRP A 1 80 ? -17.324 -21.080 12.591 1.00 90.88 80 TRP A O 1
ATOM 643 N N . GLU A 1 81 ? -15.078 -21.160 12.690 1.00 86.94 81 GLU A N 1
ATOM 644 C CA . GLU A 1 81 ? -14.835 -21.235 11.242 1.00 86.94 81 GLU A CA 1
ATOM 645 C C . GLU A 1 81 ? -14.357 -22.646 10.860 1.00 86.94 81 GLU A C 1
ATOM 647 O O . GLU A 1 81 ? -13.163 -22.947 10.876 1.00 86.94 81 GLU A O 1
ATOM 652 N N . LYS A 1 82 ? -15.292 -23.534 10.499 1.00 84.56 82 LYS A N 1
ATOM 653 C CA . LYS A 1 82 ? -14.974 -24.927 10.129 1.00 84.56 82 LYS A CA 1
ATOM 654 C C . LYS A 1 82 ? -14.203 -25.034 8.810 1.00 84.56 82 LYS A C 1
ATOM 656 O O . LYS A 1 82 ? -13.330 -25.892 8.676 1.00 84.56 82 LYS A O 1
ATOM 661 N N . ASP A 1 83 ? -14.521 -24.160 7.859 1.00 85.31 83 ASP A N 1
ATOM 662 C CA . ASP A 1 83 ? -14.056 -24.254 6.471 1.00 85.31 83 ASP A CA 1
ATOM 663 C C . ASP A 1 83 ? -12.614 -23.764 6.275 1.00 85.31 83 ASP A C 1
ATOM 665 O O . ASP A 1 83 ? -11.999 -24.041 5.247 1.00 85.31 83 ASP A O 1
ATOM 669 N N . MET A 1 84 ? -12.045 -23.065 7.264 1.00 82.31 84 MET A N 1
ATOM 670 C CA . MET A 1 84 ? -10.689 -22.526 7.190 1.00 82.31 84 MET A CA 1
ATOM 671 C C . MET A 1 84 ? -9.706 -23.377 8.002 1.00 82.31 84 MET A C 1
ATOM 673 O O . MET A 1 84 ? -9.646 -23.239 9.225 1.00 82.31 84 MET A O 1
ATOM 677 N N . PRO A 1 85 ? -8.892 -24.245 7.374 1.00 86.25 85 PRO A N 1
ATOM 678 C CA . PRO A 1 85 ? -7.852 -24.974 8.087 1.00 86.25 85 PRO A CA 1
ATOM 679 C C . PRO A 1 85 ? -6.725 -24.029 8.527 1.00 86.25 85 PRO A C 1
ATOM 681 O O . PRO A 1 85 ? -6.316 -23.140 7.780 1.00 86.25 85 PRO A O 1
ATOM 684 N N . TRP A 1 86 ? -6.137 -24.287 9.701 1.00 85.12 86 TRP A N 1
ATOM 685 C CA . TRP A 1 86 ? -5.046 -23.479 10.273 1.00 85.12 86 TRP A CA 1
ATOM 686 C C . TRP A 1 86 ? -3.889 -23.209 9.301 1.00 85.12 86 TRP A C 1
ATOM 688 O O . TRP A 1 86 ? -3.376 -22.097 9.241 1.00 85.12 86 TRP A O 1
ATOM 698 N N . LYS A 1 87 ? -3.507 -24.194 8.478 1.00 85.75 87 LYS A N 1
ATOM 699 C CA . LYS A 1 87 ? -2.416 -24.043 7.497 1.00 85.75 87 LYS A CA 1
ATOM 700 C C . LYS A 1 87 ? -2.684 -22.961 6.446 1.00 85.75 87 LYS A C 1
ATOM 702 O O . LYS A 1 87 ? -1.739 -22.364 5.947 1.00 85.75 87 LYS A O 1
ATOM 707 N N . MET A 1 88 ? -3.950 -22.712 6.108 1.00 82.62 88 MET A N 1
ATOM 708 C CA . MET A 1 88 ? -4.340 -21.734 5.088 1.00 82.62 88 MET A CA 1
ATOM 709 C C . MET A 1 88 ? -4.751 -20.386 5.687 1.00 82.62 88 MET A C 1
ATOM 711 O O . MET A 1 88 ? -5.128 -19.495 4.933 1.00 82.62 88 MET A O 1
ATOM 715 N N . ARG A 1 89 ? -4.631 -20.186 7.008 1.00 84.69 89 ARG A N 1
ATOM 716 C CA . ARG A 1 89 ? -5.067 -18.953 7.691 1.00 84.69 89 ARG A CA 1
ATOM 717 C C . ARG A 1 89 ? -4.478 -17.668 7.100 1.00 84.69 89 ARG A C 1
ATOM 719 O O . ARG A 1 89 ? -5.148 -16.645 7.042 1.00 84.69 89 ARG A O 1
ATOM 726 N N . MET A 1 90 ? -3.242 -17.730 6.594 1.00 81.69 90 MET A N 1
ATOM 727 C CA . MET A 1 90 ? -2.562 -16.566 6.019 1.00 81.69 90 MET A CA 1
ATOM 728 C C . MET A 1 90 ? -3.094 -16.175 4.630 1.00 81.69 90 MET A C 1
ATOM 730 O O . MET A 1 90 ? -2.959 -15.019 4.241 1.00 81.69 90 MET A O 1
ATOM 734 N N . SER A 1 91 ? -3.735 -17.096 3.897 1.00 80.44 91 SER A N 1
ATOM 735 C CA . SER A 1 91 ? -4.255 -16.831 2.542 1.00 80.44 91 SER A CA 1
ATOM 736 C C . SER A 1 91 ? -5.206 -15.630 2.510 1.00 80.44 91 SER A C 1
ATOM 738 O O . SER A 1 91 ? -5.039 -14.744 1.677 1.00 80.44 91 SER A O 1
ATOM 740 N N . ARG A 1 92 ? -6.094 -15.515 3.510 1.00 75.81 92 ARG A N 1
ATOM 741 C CA . ARG A 1 92 ? -7.028 -14.388 3.669 1.00 75.81 92 ARG A CA 1
ATOM 742 C C . ARG A 1 92 ? -6.317 -13.031 3.732 1.00 75.81 92 ARG A C 1
ATOM 744 O O . ARG A 1 92 ? -6.847 -12.049 3.234 1.00 75.81 92 ARG A O 1
ATOM 751 N N . TYR A 1 93 ? -5.124 -12.972 4.321 1.00 72.81 93 TYR A N 1
ATOM 752 C CA . TYR A 1 93 ? -4.362 -11.732 4.504 1.00 72.81 93 TYR A CA 1
ATOM 753 C C . TYR A 1 93 ? -3.394 -11.435 3.359 1.00 72.81 93 TYR A C 1
ATOM 755 O O . TYR A 1 93 ? -2.850 -10.331 3.303 1.00 72.81 93 TYR A O 1
ATOM 763 N N . HIS A 1 94 ? -3.142 -12.401 2.475 1.00 69.38 94 HIS A N 1
ATOM 764 C CA . HIS A 1 94 ? -2.371 -12.161 1.260 1.00 69.38 94 HIS A CA 1
ATOM 765 C C . HIS A 1 94 ? -3.212 -11.408 0.232 1.00 69.38 94 HIS A C 1
ATO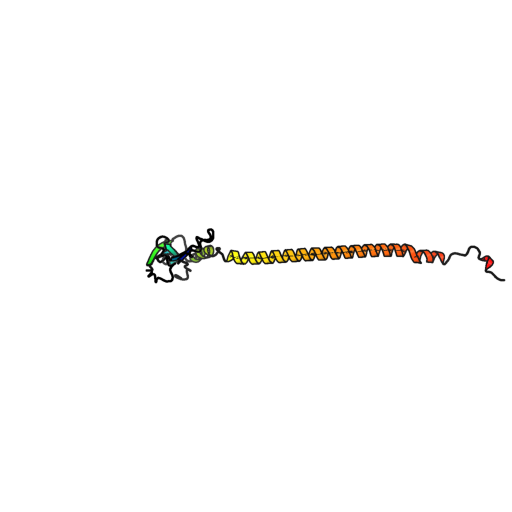M 767 O O . HIS A 1 94 ? -2.738 -10.401 -0.281 1.00 69.38 94 HIS A O 1
ATOM 773 N N . ASP A 1 95 ? -4.467 -11.806 0.021 1.00 60.50 95 ASP A N 1
ATOM 774 C CA . ASP A 1 95 ? -5.334 -11.178 -0.984 1.00 60.50 95 ASP A CA 1
ATOM 775 C C . ASP A 1 95 ? -5.709 -9.733 -0.620 1.00 60.50 95 ASP A C 1
ATOM 777 O O . ASP A 1 95 ? -5.723 -8.856 -1.480 1.00 60.50 95 ASP A O 1
ATOM 781 N N . SER A 1 96 ? -5.899 -9.428 0.671 1.00 56.19 96 SER A N 1
ATOM 782 C CA . SER A 1 96 ? -6.195 -8.058 1.133 1.00 56.19 96 SER A CA 1
ATOM 783 C C . SER A 1 96 ? -5.013 -7.088 1.020 1.00 56.19 96 SER A C 1
ATOM 785 O O . SER A 1 96 ? -5.196 -5.884 1.169 1.00 56.19 96 SER A O 1
ATOM 787 N N . ARG A 1 97 ? -3.788 -7.587 0.793 1.00 52.38 97 ARG A N 1
ATOM 788 C CA . ARG A 1 97 ? -2.598 -6.745 0.575 1.00 52.38 97 ARG A CA 1
ATOM 789 C C . ARG A 1 97 ? -2.450 -6.295 -0.877 1.00 52.38 97 ARG A C 1
ATOM 791 O O . ARG A 1 97 ? -1.574 -5.480 -1.155 1.00 52.38 97 ARG A O 1
ATOM 798 N N . PHE A 1 98 ? -3.289 -6.790 -1.784 1.00 50.12 98 PHE A N 1
ATOM 799 C CA . PHE A 1 98 ? -3.202 -6.488 -3.208 1.00 50.12 98 PHE A CA 1
ATOM 800 C C . PHE A 1 98 ? -4.141 -5.365 -3.659 1.00 50.12 98 PHE A C 1
ATOM 802 O O . PHE A 1 98 ? -4.651 -5.482 -4.759 1.00 50.12 98 PHE A O 1
ATOM 809 N N . LEU A 1 99 ? -4.362 -4.319 -2.838 1.00 49.56 99 LEU A N 1
ATOM 810 C CA . LEU A 1 99 ? -4.701 -2.907 -3.180 1.00 49.56 99 LEU A CA 1
ATOM 811 C C . LEU A 1 99 ? -5.242 -2.219 -1.899 1.00 49.56 99 LEU A C 1
ATOM 813 O O . LEU A 1 99 ? -6.088 -2.830 -1.246 1.00 49.56 99 LEU A O 1
ATOM 817 N N . PRO A 1 100 ? -4.777 -1.012 -1.481 1.00 50.81 100 PRO A N 1
ATOM 818 C CA . PRO A 1 100 ? -4.835 0.225 -2.281 1.00 50.81 100 PRO A CA 1
ATOM 819 C C . PRO A 1 100 ? -3.599 1.168 -2.143 1.00 50.81 100 PRO A C 1
ATOM 821 O O . PRO A 1 100 ? -2.801 1.068 -1.212 1.00 50.81 100 PRO A O 1
ATOM 824 N N . ASN A 1 101 ? -3.430 2.106 -3.080 1.00 52.16 101 ASN A N 1
ATOM 825 C CA . ASN A 1 101 ? -2.421 3.189 -3.154 1.00 52.16 101 ASN A CA 1
ATOM 826 C C . ASN A 1 101 ? -0.948 2.818 -3.433 1.00 52.16 101 ASN A C 1
ATOM 828 O O . ASN A 1 101 ? -0.314 3.476 -4.254 1.00 52.16 101 ASN A O 1
ATOM 832 N N . SER A 1 102 ? -0.354 1.798 -2.808 1.00 56.78 102 SER A N 1
ATOM 833 C CA . SER A 1 102 ? 1.095 1.545 -2.990 1.00 56.78 102 SER A CA 1
ATOM 834 C C . SER A 1 102 ? 1.435 0.896 -4.335 1.00 56.78 102 SER A C 1
ATOM 836 O O . SER A 1 102 ? 2.407 1.286 -4.985 1.00 56.78 102 SER A O 1
ATOM 838 N N . PHE A 1 103 ? 0.618 -0.059 -4.792 1.00 60.31 103 PHE A N 1
ATOM 839 C CA . PHE A 1 103 ? 0.815 -0.690 -6.098 1.00 60.31 103 PHE A CA 1
ATOM 840 C C . PHE A 1 103 ? 0.639 0.327 -7.229 1.00 60.31 103 PHE A C 1
ATOM 842 O O . PHE A 1 103 ? 1.441 0.332 -8.159 1.00 60.31 103 PHE A O 1
ATOM 849 N N . GLU A 1 104 ? -0.338 1.234 -7.094 1.00 60.44 104 GLU A N 1
ATOM 850 C CA . GLU A 1 104 ? -0.653 2.280 -8.071 1.00 60.44 104 GLU A CA 1
ATOM 851 C C . GLU A 1 104 ? 0.459 3.325 -8.230 1.00 60.44 104 GLU A C 1
ATOM 853 O O . GLU A 1 104 ? 0.720 3.782 -9.338 1.00 60.44 104 GLU A O 1
ATOM 858 N N . ILE A 1 105 ? 1.184 3.665 -7.165 1.00 63.12 105 ILE A N 1
ATOM 859 C CA . ILE A 1 105 ? 2.254 4.668 -7.255 1.00 63.12 105 ILE A CA 1
ATOM 860 C C . ILE A 1 105 ? 3.502 4.091 -7.942 1.00 63.12 105 ILE A C 1
ATOM 862 O O . ILE A 1 105 ? 4.149 4.768 -8.747 1.00 63.12 105 ILE A O 1
ATOM 866 N N . HIS A 1 106 ? 3.845 2.827 -7.678 1.00 77.12 106 HIS A N 1
ATOM 867 C CA . HIS A 1 106 ? 5.079 2.245 -8.208 1.00 77.12 106 HIS A CA 1
ATOM 868 C C . HIS A 1 106 ? 4.988 1.890 -9.698 1.00 77.12 106 HIS A C 1
ATOM 870 O O . HIS A 1 106 ? 5.914 2.223 -10.443 1.00 77.12 106 HIS A O 1
ATOM 876 N N . TRP A 1 107 ? 3.890 1.290 -10.174 1.00 81.75 107 TRP A N 1
ATOM 877 C CA . TRP A 1 107 ? 3.777 0.932 -11.600 1.00 81.75 107 TRP A CA 1
ATOM 878 C C . TRP A 1 107 ? 3.723 2.163 -12.526 1.00 81.75 107 TRP A C 1
ATOM 880 O O . TRP A 1 107 ? 4.275 2.115 -13.627 1.00 81.75 107 TRP A O 1
ATOM 890 N N . LEU A 1 108 ? 3.161 3.291 -12.066 1.00 80.75 108 LEU A N 1
ATOM 891 C CA . LEU A 1 108 ? 3.124 4.544 -12.833 1.00 80.75 108 LEU A CA 1
ATOM 892 C C . LEU A 1 108 ? 4.530 5.078 -13.140 1.00 80.75 108 LEU A C 1
ATOM 894 O O . LEU A 1 108 ? 4.784 5.530 -14.256 1.00 80.75 108 LEU A O 1
ATOM 898 N N . SER A 1 109 ? 5.470 4.977 -12.194 1.00 83.12 109 SER A N 1
ATOM 899 C CA . SER A 1 109 ? 6.863 5.396 -12.419 1.00 83.12 109 SER A CA 1
ATOM 900 C C . SER A 1 109 ? 7.608 4.493 -13.409 1.00 83.12 109 SER A C 1
ATOM 902 O O . SER A 1 109 ? 8.394 4.983 -14.224 1.00 83.12 109 SER A O 1
ATOM 904 N N . ILE A 1 110 ? 7.308 3.189 -13.396 1.00 88.75 110 ILE A N 1
ATOM 905 C CA . ILE A 1 110 ? 7.856 2.212 -14.346 1.00 88.75 110 ILE A CA 1
ATOM 906 C C . ILE A 1 110 ? 7.373 2.531 -15.765 1.00 88.75 110 ILE A C 1
ATOM 908 O O . ILE A 1 110 ? 8.185 2.603 -16.688 1.00 88.75 110 ILE A O 1
ATOM 912 N N . ILE A 1 111 ? 6.075 2.796 -15.940 1.00 91.69 111 ILE A N 1
ATOM 913 C CA . ILE A 1 111 ? 5.515 3.167 -17.246 1.00 91.69 111 ILE A CA 1
ATOM 914 C C . ILE A 1 111 ? 6.062 4.504 -17.730 1.00 91.69 111 ILE A C 1
ATOM 916 O O . ILE A 1 111 ? 6.440 4.618 -18.893 1.00 91.69 111 ILE A O 1
ATOM 920 N N . ASN A 1 112 ? 6.152 5.502 -16.852 1.00 90.88 112 ASN A N 1
ATOM 921 C CA . ASN A 1 112 ? 6.688 6.812 -17.210 1.00 90.88 112 ASN A CA 1
ATOM 922 C C . ASN A 1 112 ? 8.128 6.715 -17.749 1.00 90.88 112 ASN A C 1
ATOM 924 O O . ASN A 1 112 ? 8.448 7.296 -18.785 1.00 90.88 112 ASN A O 1
ATOM 928 N N . SER A 1 113 ? 8.979 5.925 -17.087 1.00 93.56 113 SER A N 1
ATOM 929 C CA . SER A 1 113 ? 10.343 5.658 -17.558 1.00 93.56 113 SER A CA 1
ATOM 930 C C . SER A 1 113 ? 10.352 4.924 -18.904 1.00 93.56 113 SER A C 1
ATOM 932 O O . SER A 1 113 ? 11.08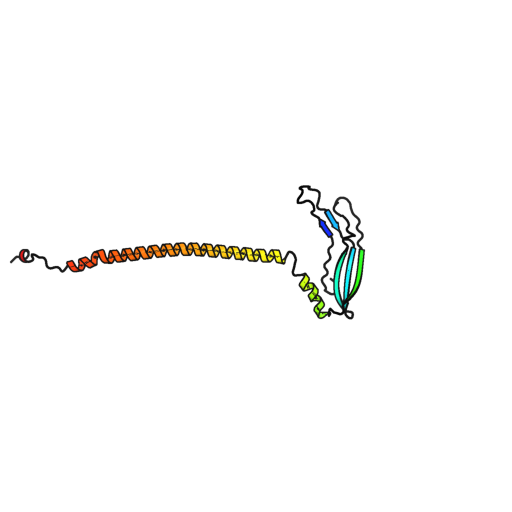2 5.304 -19.819 1.00 93.56 113 SER A O 1
ATOM 934 N N . PHE A 1 114 ? 9.491 3.917 -19.069 1.00 95.44 114 PHE A N 1
ATOM 935 C CA . PHE A 1 114 ? 9.377 3.167 -20.320 1.00 95.44 114 PHE A CA 1
ATOM 936 C C . PHE A 1 114 ? 8.970 4.057 -21.506 1.00 95.44 114 PHE A C 1
ATOM 938 O O . PHE A 1 114 ? 9.592 3.996 -22.568 1.00 95.44 114 PHE A O 1
ATOM 945 N N . VAL A 1 115 ? 7.980 4.935 -21.317 1.00 95.69 115 VAL A N 1
ATOM 946 C CA . VAL A 1 115 ? 7.542 5.903 -22.337 1.00 95.69 115 VAL A CA 1
ATOM 947 C C . VAL A 1 115 ? 8.678 6.856 -22.712 1.00 95.69 115 VAL A C 1
ATOM 949 O O . VAL A 1 115 ? 8.920 7.071 -23.899 1.00 95.69 115 VAL A O 1
ATOM 952 N N . LEU A 1 116 ? 9.414 7.385 -21.728 1.00 95.19 116 LEU A N 1
ATOM 953 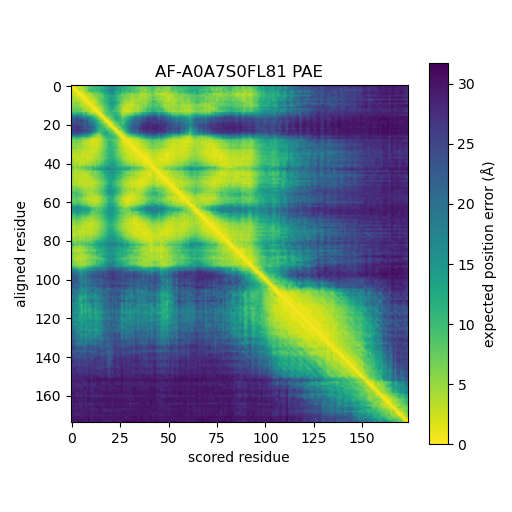C CA . LEU A 1 116 ? 10.555 8.270 -21.977 1.00 95.19 116 LEU A CA 1
ATOM 954 C C . LEU A 1 116 ? 11.632 7.585 -22.830 1.00 95.19 116 LEU A C 1
ATOM 956 O O . LEU A 1 116 ? 12.119 8.176 -23.793 1.00 95.19 116 LEU A O 1
ATOM 960 N N . VAL A 1 117 ? 11.980 6.334 -22.511 1.00 96.81 117 VAL A N 1
ATOM 961 C CA . VAL A 1 117 ? 12.975 5.563 -23.274 1.00 96.81 117 VAL A CA 1
ATOM 962 C C . VAL A 1 117 ? 12.517 5.361 -24.717 1.00 96.81 117 VAL A C 1
ATOM 964 O O . VAL A 1 117 ? 13.291 5.633 -25.632 1.00 96.81 117 VAL A O 1
ATOM 967 N N . LEU A 1 118 ? 11.258 4.965 -24.944 1.00 96.81 118 LEU A N 1
ATOM 968 C CA . LEU A 1 118 ? 10.724 4.787 -26.299 1.00 96.81 118 LEU A CA 1
ATOM 969 C C . LEU A 1 118 ? 10.746 6.084 -27.113 1.00 96.81 118 LEU A C 1
ATOM 971 O O . LEU A 1 118 ? 11.131 6.061 -28.282 1.00 96.81 118 LEU A O 1
ATOM 975 N N . LEU A 1 119 ? 10.380 7.215 -26.503 1.00 96.25 119 LEU A N 1
ATOM 976 C CA . LEU A 1 119 ? 10.427 8.520 -27.164 1.00 96.25 119 LEU A CA 1
ATOM 977 C C . LEU A 1 119 ? 11.860 8.918 -27.536 1.00 96.25 119 LEU A C 1
ATOM 979 O O . LEU A 1 119 ? 12.096 9.368 -28.658 1.00 96.25 119 LEU A O 1
ATOM 983 N N . LEU A 1 120 ? 12.824 8.712 -26.634 1.00 96.12 120 LEU A N 1
ATOM 984 C CA . LEU A 1 120 ? 14.235 9.004 -26.895 1.00 96.12 120 LEU A CA 1
ATOM 985 C C . LEU A 1 120 ? 14.812 8.102 -27.991 1.00 96.12 120 LEU A C 1
ATOM 987 O O . LEU A 1 120 ? 15.507 8.594 -28.880 1.00 96.12 120 LEU A O 1
ATOM 991 N N . THR A 1 121 ? 14.500 6.803 -27.975 1.00 97.56 121 THR A N 1
ATOM 992 C CA . THR A 1 121 ? 14.924 5.874 -29.031 1.00 97.56 121 THR A CA 1
ATOM 993 C C . THR A 1 121 ? 14.301 6.248 -30.374 1.00 97.56 121 THR A C 1
ATOM 995 O O . THR A 1 121 ? 15.020 6.315 -31.368 1.00 97.56 121 THR A O 1
ATOM 998 N N . ALA A 1 122 ? 13.004 6.570 -30.419 1.00 96.62 122 ALA A N 1
ATOM 999 C CA . ALA A 1 122 ? 12.344 7.021 -31.642 1.00 96.62 122 ALA A CA 1
ATOM 1000 C C . ALA A 1 122 ? 12.996 8.302 -32.189 1.00 96.62 122 ALA A C 1
ATOM 1002 O O . ALA A 1 122 ? 13.366 8.360 -33.361 1.00 96.62 122 ALA A O 1
ATOM 1003 N N . PHE A 1 123 ? 13.231 9.298 -31.335 1.00 96.44 123 PHE A N 1
ATOM 1004 C CA . PHE A 1 123 ? 13.892 10.538 -31.733 1.00 96.44 123 PHE A CA 1
ATOM 1005 C C . PHE A 1 123 ? 15.309 10.302 -32.278 1.00 96.44 123 PHE A C 1
ATOM 1007 O O . PHE A 1 123 ? 15.649 10.802 -33.353 1.00 96.44 123 PHE A O 1
ATOM 1014 N N . LEU A 1 124 ? 16.109 9.474 -31.596 1.00 96.44 124 LEU A N 1
ATOM 1015 C CA . LEU A 1 124 ? 17.442 9.085 -32.057 1.00 96.44 124 LEU A CA 1
ATOM 1016 C C . LEU A 1 124 ? 17.382 8.394 -33.425 1.00 96.44 124 LEU A C 1
ATOM 1018 O O . LEU A 1 124 ? 18.146 8.744 -34.322 1.00 96.44 124 LEU A O 1
ATOM 1022 N N . THR A 1 125 ? 16.455 7.450 -33.609 1.00 96.62 125 THR A N 1
ATOM 1023 C CA . THR A 1 125 ? 16.305 6.731 -34.884 1.00 96.62 125 THR A CA 1
ATOM 1024 C C . THR A 1 125 ? 15.935 7.668 -36.033 1.00 96.62 125 THR A C 1
ATOM 1026 O O . THR A 1 125 ? 16.468 7.512 -37.128 1.00 96.62 125 THR A O 1
ATOM 1029 N N . ILE A 1 126 ? 15.102 8.687 -35.791 1.00 95.94 126 ILE A N 1
ATOM 1030 C CA . ILE A 1 126 ? 14.737 9.695 -36.796 1.00 95.94 126 ILE A CA 1
ATOM 1031 C C . ILE A 1 126 ? 15.955 10.534 -37.195 1.00 95.94 126 ILE A C 1
ATOM 1033 O O . ILE A 1 126 ? 16.179 10.747 -38.388 1.00 95.94 126 ILE A O 1
ATOM 1037 N N . ILE A 1 127 ? 16.755 10.995 -36.226 1.00 95.44 127 ILE A N 1
ATOM 1038 C CA . ILE A 1 127 ? 17.981 11.759 -36.511 1.00 95.44 127 ILE A CA 1
ATOM 1039 C C . ILE A 1 127 ? 18.956 10.907 -37.323 1.00 95.44 127 ILE A C 1
ATOM 1041 O O . ILE A 1 127 ? 19.442 11.363 -38.356 1.00 95.44 127 ILE A O 1
ATOM 1045 N N . LEU A 1 128 ? 19.203 9.668 -36.891 1.00 94.19 128 LEU A N 1
ATOM 1046 C CA . LEU A 1 128 ? 20.097 8.749 -37.594 1.00 94.19 128 LEU A CA 1
ATOM 1047 C C . LEU A 1 128 ? 19.615 8.481 -39.021 1.00 94.19 128 LEU A C 1
ATOM 1049 O O . LEU A 1 128 ? 20.403 8.589 -39.954 1.00 94.19 128 LEU A O 1
ATOM 1053 N N . MET A 1 129 ? 18.321 8.216 -39.215 1.00 94.25 129 MET A N 1
ATOM 1054 C CA . MET A 1 129 ? 17.743 8.034 -40.551 1.00 94.25 129 MET A CA 1
ATOM 1055 C C . MET A 1 129 ? 17.897 9.277 -41.426 1.00 94.25 129 MET A C 1
ATOM 1057 O O . MET A 1 129 ? 18.178 9.160 -42.618 1.00 94.25 129 MET A O 1
ATOM 1061 N N . ARG A 1 130 ? 17.746 10.476 -40.853 1.00 91.19 130 ARG A N 1
ATOM 1062 C CA . ARG A 1 130 ? 17.926 11.732 -41.588 1.00 91.19 130 ARG A CA 1
ATOM 1063 C C . ARG A 1 130 ? 19.372 11.919 -42.043 1.00 91.19 130 ARG A C 1
ATOM 1065 O O . ARG A 1 130 ? 19.583 12.297 -43.191 1.00 91.19 130 ARG A O 1
ATOM 1072 N N . VAL A 1 131 ? 20.339 11.646 -41.167 1.00 92.25 131 VAL A N 1
ATOM 1073 C CA . VAL A 1 131 ? 21.772 11.733 -41.491 1.00 92.25 131 VAL A CA 1
ATOM 1074 C C . VAL A 1 131 ? 22.145 10.686 -42.531 1.00 92.25 131 VAL A C 1
ATOM 1076 O O . VAL A 1 131 ? 22.698 11.046 -43.560 1.00 92.25 131 VAL A O 1
ATOM 1079 N N . LEU A 1 132 ? 21.760 9.423 -42.329 1.00 90.75 132 LEU A N 1
ATOM 1080 C CA . LEU A 1 132 ? 22.052 8.343 -43.273 1.00 90.75 132 LEU A CA 1
ATOM 1081 C C . LEU A 1 132 ? 21.463 8.610 -44.656 1.00 90.75 132 LEU A C 1
ATOM 1083 O O . LEU A 1 132 ? 22.145 8.406 -45.652 1.00 90.75 132 LEU A O 1
ATOM 1087 N N . LYS A 1 133 ? 20.219 9.100 -44.737 1.00 90.12 133 LYS A N 1
ATOM 1088 C CA . LYS A 1 133 ? 19.606 9.461 -46.021 1.00 90.12 133 LYS A CA 1
ATOM 1089 C C . LYS A 1 133 ? 20.355 10.608 -46.704 1.00 90.12 133 LYS A C 1
ATOM 1091 O O . LYS A 1 133 ? 20.534 10.569 -47.917 1.00 90.12 133 LYS A O 1
ATOM 1096 N N . ASN A 1 134 ? 20.774 11.616 -45.940 1.00 88.88 134 ASN A N 1
ATOM 1097 C CA . ASN A 1 134 ? 21.548 12.738 -46.463 1.00 88.88 134 ASN A CA 1
ATOM 1098 C C . ASN A 1 134 ? 22.933 12.294 -46.954 1.00 88.88 134 ASN A C 1
ATOM 1100 O O . ASN A 1 134 ? 23.337 12.656 -48.054 1.00 88.88 134 ASN A O 1
ATOM 1104 N N . ASP A 1 135 ? 23.631 11.483 -46.160 1.00 88.38 135 ASP A N 1
ATOM 1105 C CA . ASP A 1 135 ? 24.942 10.952 -46.520 1.00 88.38 135 ASP A CA 1
ATOM 1106 C C . ASP A 1 135 ? 24.840 10.049 -47.750 1.00 88.38 135 ASP A C 1
ATOM 1108 O O . ASP A 1 135 ? 25.598 10.237 -48.694 1.00 88.38 135 ASP A O 1
ATOM 1112 N N . PHE A 1 136 ? 23.864 9.139 -47.797 1.00 86.31 136 PHE A N 1
ATOM 1113 C CA . PHE A 1 136 ? 23.647 8.263 -48.949 1.00 86.31 136 PHE A CA 1
ATOM 1114 C C . PHE A 1 136 ? 23.354 9.049 -50.232 1.00 86.31 136 PHE A C 1
ATOM 1116 O O . PHE A 1 136 ? 23.951 8.761 -51.262 1.00 86.31 136 PHE A O 1
ATOM 1123 N N . SER A 1 137 ? 22.502 10.080 -50.163 1.00 85.69 137 SER A N 1
ATOM 1124 C CA . SER A 1 137 ? 22.218 10.944 -51.317 1.00 85.69 137 SER A CA 1
ATOM 1125 C C . SER A 1 137 ? 23.479 11.635 -51.830 1.00 85.69 137 SER A C 1
ATOM 1127 O O . SER A 1 137 ? 23.710 11.654 -53.031 1.00 85.69 137 SER A O 1
ATOM 1129 N N . ARG A 1 138 ? 24.317 12.152 -50.923 1.00 83.88 138 ARG A N 1
ATOM 1130 C CA . ARG A 1 138 ? 25.573 12.811 -51.293 1.00 83.88 138 ARG A CA 1
ATOM 1131 C C . ARG A 1 138 ? 26.569 11.836 -51.917 1.00 83.88 138 ARG A C 1
ATOM 1133 O O . ARG A 1 138 ? 27.267 12.205 -52.847 1.00 83.88 138 ARG A O 1
ATOM 1140 N N . TYR A 1 139 ? 26.670 10.611 -51.400 1.00 84.50 139 TYR A N 1
ATOM 1141 C CA . TYR A 1 139 ? 27.569 9.610 -51.981 1.00 84.50 139 TYR A CA 1
ATOM 1142 C C . TYR A 1 139 ? 27.109 9.150 -53.362 1.00 84.50 139 TYR A C 1
ATOM 1144 O O . TYR A 1 139 ? 27.962 8.952 -54.213 1.00 84.50 139 TYR A O 1
ATOM 1152 N N . MET A 1 140 ? 25.800 9.010 -53.595 1.00 82.12 140 MET A N 1
ATOM 1153 C CA . MET A 1 140 ? 25.287 8.687 -54.930 1.00 82.12 140 MET A CA 1
ATOM 1154 C C . MET A 1 140 ? 25.544 9.813 -55.934 1.00 82.12 140 MET A C 1
ATOM 1156 O O . MET A 1 140 ? 25.973 9.529 -57.041 1.00 82.12 140 MET A O 1
ATOM 1160 N N . GLU A 1 141 ? 25.325 11.068 -55.538 1.00 79.75 141 GLU A N 1
ATOM 1161 C CA . GLU A 1 141 ? 25.574 12.235 -56.397 1.00 79.75 141 GLU A CA 1
ATOM 1162 C C . GLU A 1 141 ? 27.067 12.376 -56.733 1.00 79.75 141 GLU A C 1
ATOM 1164 O O . GLU A 1 141 ? 27.420 12.575 -57.887 1.00 79.75 141 GLU A O 1
ATOM 1169 N N . LEU A 1 142 ? 27.954 12.165 -55.753 1.00 81.06 142 LEU A N 1
ATOM 1170 C CA . LEU A 1 142 ? 29.401 12.140 -55.992 1.00 81.06 142 LEU A CA 1
ATOM 1171 C C . LEU A 1 142 ? 29.832 10.972 -56.890 1.00 81.06 142 LEU A C 1
ATOM 1173 O O . LEU A 1 142 ? 30.716 11.148 -57.718 1.00 81.06 142 LEU A O 1
ATOM 1177 N N . ASP A 1 143 ? 29.247 9.784 -56.722 1.00 78.88 143 ASP A N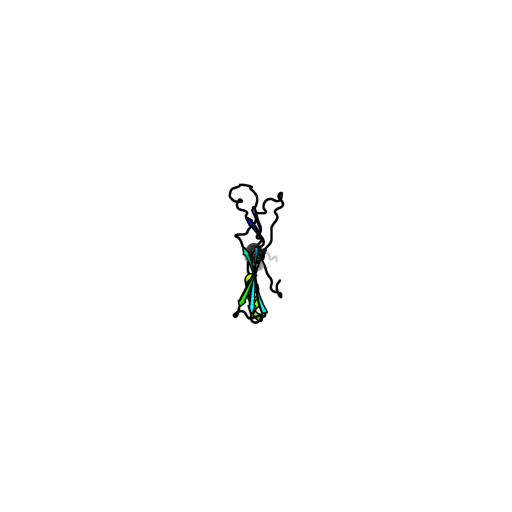 1
ATOM 1178 C CA . ASP A 1 143 ? 29.555 8.621 -57.564 1.00 78.88 143 ASP A CA 1
ATOM 1179 C C . ASP A 1 143 ? 29.126 8.878 -59.019 1.00 78.88 143 ASP A C 1
ATOM 1181 O O . ASP A 1 143 ? 29.905 8.646 -59.941 1.00 78.88 143 ASP A O 1
ATOM 1185 N N . GLU A 1 144 ? 27.941 9.461 -59.222 1.00 75.25 144 GLU A N 1
ATOM 1186 C CA . GLU A 1 144 ? 27.426 9.867 -60.535 1.00 75.25 144 GLU A CA 1
ATOM 1187 C C . GLU A 1 144 ? 28.307 10.950 -61.186 1.00 75.25 144 GLU A C 1
ATOM 1189 O O . GLU A 1 144 ? 28.746 10.765 -62.320 1.00 75.25 144 GLU A O 1
ATOM 1194 N N . GLU A 1 145 ? 28.685 12.005 -60.453 1.00 74.62 145 GLU A N 1
ATOM 1195 C CA . GLU A 1 145 ? 29.630 13.027 -60.940 1.00 74.62 145 GLU A CA 1
ATOM 1196 C C . GLU A 1 145 ? 30.997 12.426 -61.308 1.00 74.62 145 GLU A C 1
ATOM 1198 O O . GLU A 1 145 ? 31.567 12.760 -62.347 1.00 74.62 145 GLU A O 1
ATOM 1203 N N . THR A 1 146 ? 31.533 11.506 -60.496 1.00 72.94 146 THR A N 1
ATOM 1204 C CA . THR A 1 146 ? 32.818 10.859 -60.809 1.00 72.94 146 THR A CA 1
ATOM 1205 C C . THR A 1 146 ? 32.739 9.937 -62.024 1.00 72.94 146 THR A C 1
ATOM 1207 O O . THR A 1 146 ? 33.702 9.864 -62.788 1.00 72.94 146 THR A O 1
ATOM 1210 N N . MET A 1 147 ? 31.606 9.261 -62.235 1.00 68.44 147 MET A N 1
ATOM 1211 C CA . MET A 1 147 ? 31.355 8.451 -63.430 1.00 68.44 147 MET A CA 1
ATOM 1212 C C . MET A 1 147 ? 31.284 9.334 -64.684 1.00 68.44 147 MET A C 1
ATOM 1214 O O . MET A 1 147 ? 31.912 9.011 -65.694 1.00 68.44 147 MET A O 1
ATOM 1218 N N . GLU A 1 148 ? 30.594 10.477 -64.611 1.00 67.25 148 GLU A N 1
ATOM 1219 C CA . GLU A 1 148 ? 30.538 11.459 -65.702 1.00 67.25 148 GLU A CA 1
ATOM 1220 C C . GLU A 1 148 ? 31.919 12.073 -66.009 1.00 67.25 148 GLU A C 1
ATOM 1222 O O . GLU A 1 148 ? 32.301 12.211 -67.177 1.00 67.25 148 GLU A O 1
ATOM 1227 N N . GLU A 1 149 ? 32.720 12.398 -64.987 1.00 66.62 149 GLU A N 1
ATOM 1228 C CA . GLU A 1 149 ? 34.102 12.864 -65.174 1.00 66.62 149 GLU A CA 1
ATOM 1229 C C . GLU A 1 149 ? 35.003 11.791 -65.810 1.00 66.62 149 GLU A C 1
ATOM 1231 O O . GLU A 1 149 ? 35.836 12.118 -66.669 1.00 66.62 149 GLU A O 1
ATOM 1236 N N . GLU A 1 150 ? 34.842 10.515 -65.434 1.00 64.31 150 GLU A N 1
ATOM 1237 C CA . GLU A 1 150 ? 35.618 9.415 -66.018 1.00 64.31 150 GLU A CA 1
ATOM 1238 C C . GLU A 1 150 ? 35.310 9.228 -67.517 1.00 64.31 150 GLU A C 1
ATOM 1240 O O . GLU A 1 150 ? 36.213 8.897 -68.297 1.00 64.31 150 GLU A O 1
ATOM 1245 N N . GLU A 1 151 ? 34.075 9.502 -67.950 1.00 63.75 151 GLU A N 1
ATOM 1246 C CA . GLU A 1 151 ? 33.690 9.483 -69.367 1.00 63.75 151 GLU A CA 1
ATOM 1247 C C . GLU A 1 151 ? 34.182 10.711 -70.160 1.00 63.75 151 GLU A C 1
ATOM 1249 O O . GLU A 1 151 ? 34.408 10.603 -71.367 1.00 63.75 151 GLU A O 1
ATOM 1254 N N . SER A 1 152 ? 34.409 11.860 -69.513 1.00 65.31 152 SER A N 1
ATOM 1255 C CA . SER A 1 152 ? 34.607 13.154 -70.192 1.00 65.31 152 SER A CA 1
ATOM 1256 C C . SER A 1 152 ? 36.072 13.543 -70.479 1.00 65.31 152 SER A C 1
ATOM 1258 O O . SER A 1 152 ? 36.362 14.213 -71.470 1.00 65.31 152 SER A O 1
ATOM 1260 N N . GLY A 1 153 ? 37.035 13.138 -69.645 1.00 66.38 153 GLY A N 1
ATOM 1261 C CA . GLY A 1 153 ? 38.355 13.791 -69.627 1.00 66.38 153 GLY A CA 1
ATOM 1262 C C . GLY A 1 153 ? 39.474 13.113 -70.428 1.00 66.38 153 GLY A C 1
ATOM 1263 O O . GLY A 1 153 ? 39.684 13.324 -71.619 1.00 66.38 153 GLY A O 1
ATOM 1264 N N . TRP A 1 154 ? 40.308 12.341 -69.741 1.00 71.75 154 TRP A N 1
ATOM 1265 C CA . TRP A 1 154 ? 41.645 11.971 -70.231 1.00 71.75 154 TRP A CA 1
ATOM 1266 C C . TRP A 1 154 ? 41.678 10.670 -71.048 1.00 71.75 154 TRP A C 1
ATOM 1268 O O . TRP A 1 154 ? 42.615 10.425 -71.812 1.00 71.75 154 TRP A O 1
ATOM 1278 N N . LYS A 1 155 ? 40.637 9.840 -70.918 1.00 62.03 155 LYS A N 1
ATOM 1279 C CA . LYS A 1 155 ? 40.519 8.518 -71.557 1.00 62.03 155 LYS A CA 1
ATOM 1280 C C . LYS A 1 155 ? 40.206 8.625 -73.056 1.00 62.03 155 LYS A C 1
ATOM 1282 O O . LYS A 1 155 ? 40.750 7.856 -73.844 1.00 62.03 155 LYS A O 1
ATOM 12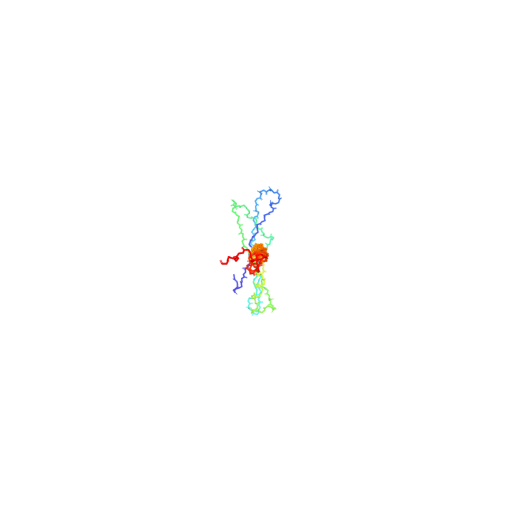87 N N . LEU A 1 156 ? 39.420 9.632 -73.454 1.00 61.50 156 LEU A N 1
ATOM 1288 C CA . LEU A 1 156 ? 39.165 9.992 -74.858 1.00 61.50 156 LEU A CA 1
ATOM 1289 C C . LEU A 1 156 ? 40.422 10.552 -75.547 1.00 61.50 156 LEU A C 1
ATOM 1291 O O . LEU A 1 156 ? 40.677 10.254 -76.712 1.00 61.50 156 LEU A O 1
ATOM 1295 N N . ILE A 1 157 ? 41.254 11.298 -74.811 1.00 65.25 157 ILE A N 1
ATOM 1296 C CA . ILE A 1 157 ? 42.475 11.935 -75.335 1.00 65.25 157 ILE A CA 1
ATOM 1297 C C . ILE A 1 157 ? 43.578 10.901 -75.618 1.00 65.25 157 ILE A C 1
ATOM 1299 O O . ILE A 1 157 ? 44.341 11.051 -76.573 1.00 65.25 157 ILE A O 1
ATOM 1303 N N . HIS A 1 158 ? 43.643 9.804 -74.856 1.00 66.69 158 HIS A N 1
ATOM 1304 C CA . HIS A 1 158 ? 44.637 8.743 -75.072 1.00 66.69 158 HIS A CA 1
ATOM 1305 C C . HIS A 1 158 ? 44.516 8.069 -76.459 1.00 66.69 158 HIS A C 1
ATOM 1307 O O . HIS A 1 158 ? 45.509 7.574 -76.992 1.00 66.69 158 HIS A O 1
ATOM 1313 N N . GLY A 1 159 ? 43.327 8.072 -77.076 1.00 63.84 159 GLY A N 1
ATOM 1314 C CA . GLY A 1 159 ? 43.119 7.581 -78.446 1.00 63.84 159 GLY A CA 1
ATOM 1315 C C . GLY A 1 159 ? 43.614 8.537 -79.542 1.00 63.84 159 GLY A C 1
ATOM 1316 O O . GLY A 1 159 ? 43.917 8.091 -80.648 1.00 63.84 159 GLY A O 1
ATOM 1317 N N . ASP A 1 160 ? 43.744 9.830 -79.234 1.00 66.94 160 ASP A N 1
ATOM 1318 C CA . ASP A 1 160 ? 44.155 10.873 -80.184 1.00 66.94 160 ASP A CA 1
ATOM 1319 C C . ASP A 1 160 ? 45.671 11.087 -80.243 1.00 66.94 160 ASP A C 1
ATOM 1321 O O . ASP A 1 160 ? 46.190 11.505 -81.277 1.00 66.94 160 ASP A O 1
ATOM 1325 N N . VAL A 1 161 ? 46.402 10.723 -79.183 1.00 66.94 161 VAL A N 1
ATOM 1326 C CA . VAL A 1 161 ? 47.873 10.849 -79.102 1.00 66.94 161 VAL A CA 1
ATOM 1327 C C . VAL A 1 161 ? 48.606 10.033 -80.180 1.00 66.94 161 VAL A C 1
ATOM 1329 O O . VAL A 1 161 ? 49.730 10.368 -80.546 1.00 66.94 161 VAL A O 1
ATOM 1332 N N . PHE A 1 162 ? 47.972 8.997 -80.738 1.00 65.81 162 PHE A N 1
ATOM 1333 C CA . PHE A 1 162 ? 48.561 8.138 -81.773 1.00 65.81 162 PHE A CA 1
ATOM 1334 C C . PHE A 1 162 ? 48.019 8.383 -83.187 1.00 65.81 162 PHE A C 1
ATOM 1336 O O . PHE A 1 162 ? 48.307 7.598 -84.095 1.00 65.81 162 PHE A O 1
ATOM 1343 N N . ARG A 1 163 ? 47.240 9.449 -83.419 1.00 74.06 163 ARG A N 1
ATOM 1344 C CA . ARG A 1 163 ? 46.768 9.752 -84.775 1.00 74.06 163 ARG A CA 1
ATOM 1345 C C . ARG A 1 163 ? 47.910 10.258 -85.647 1.00 74.06 163 ARG A C 1
ATOM 1347 O O . ARG A 1 163 ? 48.634 11.184 -85.294 1.00 74.06 163 ARG A O 1
ATOM 1354 N N . PHE A 1 164 ? 48.048 9.646 -86.817 1.00 68.25 164 PHE A N 1
ATOM 1355 C CA . PHE A 1 164 ? 49.011 10.077 -87.820 1.00 68.25 164 PHE A CA 1
ATOM 1356 C C . PHE A 1 164 ? 48.576 11.448 -88.378 1.00 68.25 164 PHE A C 1
ATOM 1358 O O . PHE A 1 164 ? 47.419 11.578 -88.786 1.00 68.25 164 PHE A O 1
ATOM 1365 N N . PRO A 1 165 ? 49.441 12.478 -88.389 1.00 72.94 165 PRO A N 1
ATOM 1366 C CA . PRO A 1 165 ? 49.069 13.801 -88.886 1.00 72.94 165 PRO A CA 1
ATOM 1367 C C . PRO A 1 165 ? 48.805 13.764 -90.399 1.00 72.94 165 PRO A C 1
ATOM 1369 O O . PRO A 1 165 ? 49.551 13.128 -91.143 1.00 72.94 165 PRO A O 1
ATOM 1372 N N . GLU A 1 166 ? 47.776 14.482 -90.866 1.00 70.50 166 GLU A N 1
ATOM 1373 C CA . GLU A 1 166 ? 47.327 14.463 -92.274 1.00 70.50 166 GLU A CA 1
ATOM 1374 C C . GLU A 1 166 ? 48.406 14.910 -93.279 1.00 70.50 166 GLU A C 1
ATOM 1376 O O . GLU A 1 166 ? 48.371 14.506 -94.437 1.00 70.50 166 GLU A O 1
ATOM 1381 N N . ASN A 1 167 ? 49.402 15.690 -92.841 1.00 68.94 167 ASN A N 1
ATOM 1382 C CA . ASN A 1 167 ? 50.464 16.234 -93.694 1.00 68.94 167 ASN A CA 1
ATOM 1383 C C . ASN A 1 167 ? 51.870 15.886 -93.172 1.00 68.94 167 ASN A C 1
ATOM 1385 O O . ASN A 1 167 ? 52.666 16.771 -92.854 1.00 68.94 167 ASN A O 1
ATOM 1389 N N . SER A 1 168 ? 52.199 14.595 -93.081 1.00 65.50 168 SER A N 1
ATOM 1390 C CA . SER A 1 168 ? 53.533 14.128 -92.656 1.00 65.50 168 SER A CA 1
ATOM 1391 C C . SER A 1 168 ? 54.668 14.520 -93.617 1.00 65.50 168 SER A C 1
ATOM 1393 O O . SER A 1 168 ? 55.816 14.651 -93.197 1.00 65.50 168 SER A O 1
ATOM 1395 N N . SER A 1 169 ? 54.357 14.755 -94.895 1.00 66.62 169 SER A N 1
ATOM 1396 C CA . SER A 1 169 ? 55.336 15.050 -95.950 1.00 66.62 169 SER A CA 1
ATOM 1397 C C . SER A 1 169 ? 55.967 16.444 -95.867 1.00 66.62 169 SER A C 1
ATOM 1399 O O . SER A 1 169 ? 57.017 16.659 -96.465 1.00 66.62 169 SER A O 1
ATOM 1401 N N . LEU A 1 170 ? 55.378 17.380 -95.112 1.00 66.69 170 LEU A N 1
ATOM 1402 C CA . LEU A 1 170 ? 55.938 18.726 -94.913 1.00 66.69 170 LEU A CA 1
ATOM 1403 C C . LEU A 1 170 ? 57.054 18.769 -93.857 1.00 66.69 170 LEU A C 1
ATOM 1405 O O . LEU A 1 170 ? 57.792 19.749 -93.794 1.00 66.69 170 LEU A O 1
ATOM 1409 N N . PHE A 1 171 ? 57.194 17.718 -93.043 1.00 63.72 171 PHE A N 1
ATOM 1410 C CA . PHE A 1 171 ? 58.156 17.659 -91.937 1.00 63.72 171 PHE A CA 1
ATOM 1411 C C . PHE A 1 171 ? 59.379 16.769 -92.210 1.00 63.72 171 PHE A C 1
ATOM 1413 O O . PHE A 1 171 ? 60.228 16.616 -91.333 1.00 63.72 171 PHE A O 1
ATOM 1420 N N . CYS A 1 172 ? 59.524 16.216 -93.418 1.00 61.22 172 CYS A N 1
ATOM 1421 C CA . CYS A 1 172 ? 60.751 15.533 -93.828 1.00 61.22 172 CYS A CA 1
ATOM 1422 C C . CYS A 1 172 ? 61.677 16.509 -94.566 1.00 61.22 172 CYS A C 1
ATOM 1424 O O . CYS A 1 172 ? 61.463 16.815 -95.737 1.00 61.22 172 CYS A O 1
ATOM 1426 N N . ALA A 1 173 ? 62.721 16.982 -93.885 1.00 54.16 173 ALA A N 1
ATOM 1427 C CA . ALA A 1 173 ? 63.890 17.555 -94.548 1.00 54.16 173 ALA A CA 1
ATOM 1428 C C . ALA A 1 173 ? 64.778 16.416 -95.089 1.00 54.16 173 ALA A C 1
ATOM 1430 O O . ALA A 1 173 ? 64.947 15.403 -94.406 1.00 54.16 173 ALA A O 1
ATOM 1431 N N . CYS A 1 174 ? 65.297 16.573 -96.312 1.00 43.22 174 CYS A N 1
ATOM 1432 C CA . CYS A 1 174 ? 66.326 15.701 -96.892 1.00 43.22 174 CYS A CA 1
ATOM 1433 C C . CYS A 1 174 ? 67.694 15.905 -96.237 1.00 43.22 174 CYS A C 1
ATOM 1435 O O . CYS A 1 174 ? 67.984 17.052 -95.826 1.00 43.22 174 CYS A O 1
#

Nearest PDB structures (foldseek):
  8eoi-assembly1_I  TM=6.104E-01  e=1.598E+00  Homo sapiens
  3fk9-assembly1_B  TM=7.277E-01  e=3.445E+00  Halalkalibacterium halodurans

InterPro domains:
  IPR004240 Nonaspanin (TM9SF) [PF02990] (2-174)
  IPR004240 Nonaspanin (TM9SF) [PTHR10766] (1-173)

Secondary structure (DSSP, 8-state):
-BTTB------EEEE-TTTTT------EEEE--EEEEEEEEETTEEEEEEEEE-GGG-EE---TTS------EEEEEEEE-SS--GGGTTHHHHHTTS-SSHHHHHHHHHHHHHHHHHHHHHHHHHHHHHHHHHHHHHHHHHHHHHHHHHHHSHHHHTTTTTPPPTTGGGS---

Solvent-accessible surface area (backbone atoms only — not comparable to full-atom values): 10586 Å² total; per-residue (Å²): 106,59,97,84,40,76,61,66,65,70,56,59,51,71,51,72,84,41,82,85,75,78,52,91,75,68,70,42,32,35,36,33,41,39,41,38,35,42,38,24,32,34,97,91,40,82,34,42,62,47,44,46,53,47,78,88,63,50,40,81,60,58,57,86,88,54,93,77,89,76,78,71,46,75,47,79,45,81,43,81,37,83,89,51,55,69,91,56,35,61,57,70,62,54,64,65,68,75,65,79,70,63,69,65,58,54,55,53,56,55,50,53,52,52,54,52,52,53,52,52,51,52,52,51,51,51,55,51,50,52,49,51,54,52,52,52,53,50,51,53,52,52,50,52,53,51,52,54,50,64,70,68,54,68,67,65,50,64,68,57,78,74,59,79,66,96,66,63,76,82,73,64,80,133

Radius of gyration: 44.84 Å; Cα contacts (8 Å, |Δi|>4): 166; chains: 1; bounding box: 88×55×124 Å

Foldseek 3Di:
DPPPDDEDEDFWDWDPPPPPPPDPDFTWIKGFQEWEWEFEDEPRDTLDIYIYTDPVRIDTPRDPVDDDDDHHYYHYHYHYDHPGDNVCSCVVVVVVVPDDDPVVVVVVVVVVVVVVVVVVVVVVVVVVVVVVVVVVVVVVVVVVVVVVVVVPDDVVVVVVVPDDDPCPVVPDDD

Mean predicted aligned error: 16.88 Å